Protein AF-A0A417FMV0-F1 (afdb_monomer)

Sequence (76 aa):
MRYQRQGYFNSNYTSCVNQACPCQREQDVLFDLPIAMAYVPWQKWEKIYDIQKGFHRGTIFEQLDKPFRGKGGCNR

Foldseek 3Di:
DDPDPPPPPPVPPPPPPPDPDPPPPPPPPCPPPDDDDDDDDDDDDDQFDDPVVCVVQVHRDPVPSDDDPDPPDPPD

Secondary structure (DSSP, 8-state):
----------TT----SSS--S------TTTTSPPP-PPPPPPP---B--HHHHHHHT-SBGGG-----PPPP---

Radius of gyration: 23.64 Å; Cα contacts (8 Å, |Δi|>4): 23; chains: 1; bounding box: 48×40×50 Å

Structure (mmCIF, N/CA/C/O backbone):
data_AF-A0A417FMV0-F1
#
_entry.id   AF-A0A417FMV0-F1
#
loop_
_atom_site.group_PDB
_atom_site.id
_atom_site.type_symbol
_atom_site.label_atom_id
_atom_site.label_alt_id
_atom_site.label_comp_id
_atom_site.label_asym_id
_atom_site.label_entity_id
_atom_site.label_seq_id
_atom_site.pdbx_PDB_ins_code
_atom_site.Cartn_x
_atom_site.Cartn_y
_atom_site.Cartn_z
_atom_site.occupancy
_atom_site.B_iso_or_equiv
_atom_site.auth_seq_id
_atom_site.auth_comp_id
_atom_site.auth_asym_id
_atom_site.auth_atom_id
_atom_site.pdbx_PDB_model_num
ATOM 1 N N . MET A 1 1 ? 30.292 -8.858 5.204 1.00 35.66 1 MET A N 1
ATOM 2 C CA . MET A 1 1 ? 29.650 -10.053 4.616 1.00 35.66 1 MET A CA 1
ATOM 3 C C . MET A 1 1 ? 29.507 -9.815 3.121 1.00 35.66 1 MET A C 1
ATOM 5 O O . MET A 1 1 ? 28.717 -8.975 2.716 1.00 35.66 1 MET A O 1
ATOM 9 N N . ARG A 1 2 ? 30.368 -10.436 2.313 1.00 40.31 2 ARG A N 1
ATOM 10 C CA . ARG A 1 2 ? 30.316 -10.369 0.848 1.00 40.31 2 ARG A CA 1
ATOM 11 C C . ARG A 1 2 ? 29.476 -11.563 0.407 1.00 40.31 2 ARG A C 1
ATOM 13 O O . ARG A 1 2 ? 29.894 -12.689 0.647 1.00 40.31 2 ARG A O 1
ATOM 20 N N . TYR A 1 3 ? 28.304 -11.335 -0.181 1.00 43.88 3 TYR A N 1
ATOM 21 C CA . TYR A 1 3 ? 27.589 -12.410 -0.865 1.00 43.88 3 TYR A CA 1
ATOM 22 C C . TYR A 1 3 ? 28.378 -12.742 -2.131 1.00 43.88 3 TYR A C 1
ATOM 24 O O . TYR A 1 3 ? 28.213 -12.109 -3.170 1.00 43.88 3 TYR A O 1
ATOM 32 N N . GLN A 1 4 ? 29.298 -13.696 -2.024 1.00 52.56 4 GLN A N 1
ATOM 33 C CA . GLN A 1 4 ? 29.810 -14.382 -3.198 1.00 52.56 4 GLN A CA 1
ATOM 34 C C . GLN A 1 4 ? 28.634 -15.190 -3.746 1.00 52.56 4 GLN A C 1
ATOM 36 O O . GLN A 1 4 ? 28.164 -16.116 -3.085 1.00 52.56 4 GLN A O 1
ATOM 41 N N . ARG A 1 5 ? 28.120 -14.830 -4.929 1.00 53.81 5 ARG A N 1
ATOM 42 C CA . ARG A 1 5 ? 27.297 -15.765 -5.701 1.00 53.81 5 ARG A CA 1
ATOM 43 C C . ARG A 1 5 ? 28.211 -16.933 -6.064 1.00 53.81 5 ARG A C 1
ATOM 45 O O . ARG A 1 5 ? 28.908 -16.883 -7.072 1.00 53.81 5 ARG A O 1
ATOM 52 N N . GLN A 1 6 ? 28.238 -17.972 -5.237 1.00 48.38 6 GLN A N 1
ATOM 53 C CA . GLN A 1 6 ? 28.634 -19.291 -5.709 1.00 48.38 6 GLN A CA 1
ATOM 54 C C . GLN A 1 6 ? 27.515 -19.733 -6.644 1.00 48.38 6 GLN A C 1
ATOM 56 O O . GLN A 1 6 ? 26.483 -20.246 -6.216 1.00 48.38 6 GLN A O 1
ATOM 61 N N . GLY A 1 7 ? 27.673 -19.407 -7.927 1.00 48.16 7 GLY A N 1
ATOM 62 C CA . GLY A 1 7 ? 26.852 -19.997 -8.965 1.00 48.16 7 GLY A CA 1
ATOM 63 C C . GLY A 1 7 ? 26.998 -21.505 -8.838 1.00 48.16 7 GLY A C 1
ATOM 64 O O . GLY A 1 7 ? 28.099 -22.031 -8.977 1.00 48.16 7 GLY A O 1
ATOM 65 N N . TYR A 1 8 ? 25.902 -22.190 -8.522 1.00 44.34 8 TYR A N 1
ATOM 66 C CA . TYR A 1 8 ? 25.823 -23.634 -8.656 1.00 44.34 8 TYR A CA 1
ATOM 67 C C . TYR A 1 8 ? 26.011 -23.949 -10.139 1.00 44.34 8 TYR A C 1
ATOM 69 O O . TYR A 1 8 ? 25.067 -23.887 -10.927 1.00 44.34 8 TYR A O 1
ATOM 77 N N . PHE A 1 9 ? 27.253 -24.219 -10.538 1.00 51.84 9 PHE A N 1
ATOM 78 C CA . PHE A 1 9 ? 27.563 -24.681 -11.878 1.00 51.84 9 PHE A CA 1
ATOM 79 C C . PHE A 1 9 ? 27.112 -26.136 -11.953 1.00 51.84 9 PHE A C 1
ATOM 81 O O . PHE A 1 9 ? 27.833 -27.060 -11.583 1.00 51.84 9 PHE A O 1
ATOM 88 N N . ASN A 1 10 ? 25.859 -26.343 -12.352 1.00 39.19 10 ASN A N 1
ATOM 89 C CA . ASN A 1 10 ? 25.365 -27.676 -12.642 1.00 39.19 10 ASN A CA 1
ATOM 90 C C . ASN A 1 10 ? 26.067 -28.131 -13.927 1.00 39.19 10 ASN A C 1
ATOM 92 O O . ASN A 1 10 ? 25.723 -27.691 -15.024 1.00 39.19 10 ASN A O 1
ATOM 96 N N . SER A 1 11 ? 27.096 -28.968 -13.775 1.00 46.22 11 SER A N 1
ATOM 97 C CA . SER A 1 11 ? 28.033 -29.375 -14.835 1.00 46.2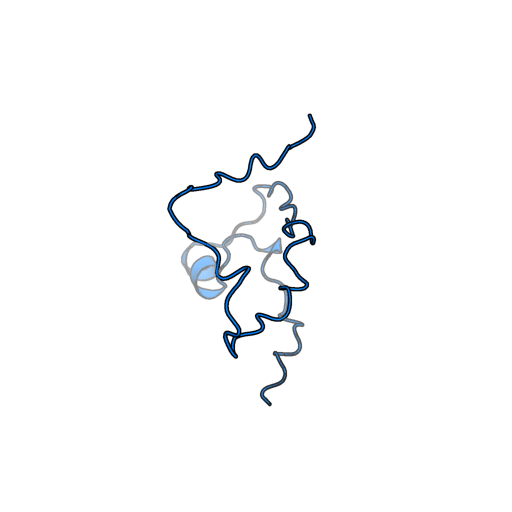2 11 SER A CA 1
ATOM 98 C C . SER A 1 11 ? 27.397 -30.145 -16.005 1.00 46.22 11 SER A C 1
ATOM 100 O O . SER A 1 11 ? 28.103 -30.531 -16.931 1.00 46.22 11 SER A O 1
ATOM 102 N N . ASN A 1 12 ? 26.078 -30.352 -15.973 1.00 46.28 12 ASN A N 1
ATOM 103 C CA . ASN A 1 12 ? 25.293 -31.003 -17.020 1.00 46.28 12 ASN A CA 1
ATOM 104 C C . ASN A 1 12 ? 24.587 -30.026 -17.969 1.00 46.28 12 ASN A C 1
ATOM 106 O O . ASN A 1 12 ? 23.877 -30.471 -18.867 1.00 46.28 12 ASN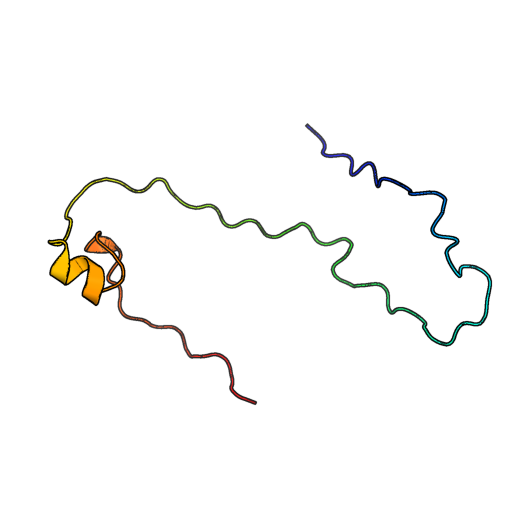 A O 1
ATOM 110 N N . TYR A 1 13 ? 24.768 -28.712 -17.818 1.00 50.00 13 TYR A N 1
ATOM 111 C CA . TYR A 1 13 ? 24.427 -27.791 -18.898 1.00 50.00 13 TYR A CA 1
ATOM 112 C C . TYR A 1 13 ? 25.668 -27.615 -19.768 1.00 50.00 13 TYR A C 1
ATOM 114 O O . TYR A 1 13 ? 26.469 -26.704 -19.556 1.00 50.00 13 TYR A O 1
ATOM 122 N N . THR A 1 14 ? 25.866 -28.532 -20.718 1.00 50.28 14 THR A N 1
ATOM 123 C CA . THR A 1 14 ? 26.855 -28.378 -21.789 1.00 50.28 14 THR A CA 1
ATOM 124 C C . THR A 1 14 ? 26.473 -27.129 -22.569 1.00 50.28 14 THR A C 1
ATOM 126 O O . THR A 1 14 ? 25.627 -27.141 -23.460 1.00 50.28 14 THR A O 1
ATOM 129 N N . SER A 1 15 ? 27.043 -26.007 -22.141 1.00 54.41 15 SER A N 1
ATOM 130 C CA . SER A 1 15 ? 26.859 -24.724 -22.784 1.00 54.41 15 SER A CA 1
ATOM 131 C C . SER A 1 15 ? 27.311 -24.864 -24.233 1.00 54.41 15 SER A C 1
ATOM 133 O O . SER A 1 15 ? 28.369 -25.425 -24.524 1.00 54.41 15 SER A O 1
ATOM 135 N N . CYS A 1 16 ? 26.489 -24.377 -25.152 1.00 51.88 16 CYS A N 1
ATOM 136 C CA . CYS A 1 16 ? 26.790 -24.267 -26.570 1.00 51.88 16 CYS A CA 1
ATOM 137 C C . CYS A 1 16 ? 27.855 -23.179 -26.790 1.00 51.88 16 CYS A C 1
ATOM 139 O O . CYS A 1 16 ? 27.591 -22.155 -27.407 1.00 51.88 16 CYS A O 1
ATOM 141 N N . VAL A 1 17 ? 29.052 -23.363 -26.230 1.00 54.41 17 VAL A N 1
ATOM 142 C CA . VAL A 1 17 ? 30.152 -22.393 -26.352 1.00 54.41 17 VAL A CA 1
ATOM 143 C C . VAL A 1 17 ? 30.922 -22.578 -27.662 1.00 54.41 17 VAL A C 1
ATOM 145 O O . VAL A 1 17 ? 31.656 -21.686 -28.056 1.00 54.41 17 VAL A O 1
ATOM 148 N N . ASN A 1 18 ? 30.748 -23.715 -28.350 1.00 52.44 18 ASN A N 1
ATOM 149 C CA . ASN A 1 18 ? 31.530 -24.087 -29.539 1.00 52.44 18 ASN A CA 1
ATOM 150 C C . ASN A 1 18 ? 30.695 -24.591 -30.725 1.00 52.44 18 ASN A C 1
ATOM 152 O O . ASN A 1 18 ? 31.207 -25.293 -31.593 1.00 52.44 18 ASN A O 1
ATOM 156 N N . GLN A 1 19 ? 29.411 -24.251 -30.792 1.00 51.38 19 GLN A N 1
ATOM 157 C CA . GLN A 1 19 ? 28.604 -24.539 -31.976 1.00 51.38 19 GLN A CA 1
ATOM 158 C C . GLN A 1 19 ? 27.988 -23.245 -32.482 1.00 51.38 19 GLN A C 1
ATOM 160 O O . GLN A 1 19 ? 27.539 -22.418 -31.693 1.00 51.38 19 GLN A O 1
ATOM 165 N N . ALA A 1 20 ? 28.013 -23.088 -33.806 1.00 53.03 20 ALA A N 1
ATOM 166 C CA . ALA A 1 20 ? 27.434 -22.000 -34.583 1.00 53.03 20 ALA A CA 1
ATOM 167 C C . ALA A 1 20 ? 25.895 -21.988 -34.471 1.00 53.03 20 ALA A C 1
ATOM 169 O O . ALA A 1 20 ? 25.174 -22.135 -35.455 1.00 53.03 20 ALA A O 1
ATOM 170 N N . CYS A 1 21 ? 25.381 -21.893 -33.246 1.00 53.53 21 CYS A N 1
ATOM 171 C CA . CYS A 1 21 ? 23.962 -21.865 -32.956 1.00 53.53 21 CYS A CA 1
ATOM 172 C C . CYS A 1 21 ? 23.437 -20.448 -33.244 1.00 53.53 21 CYS A C 1
ATOM 174 O O . CYS A 1 21 ? 23.965 -19.492 -32.672 1.00 53.53 21 CYS A O 1
ATOM 176 N N . PRO A 1 22 ? 22.376 -20.280 -34.056 1.00 52.97 22 PRO A N 1
ATOM 177 C CA . PRO A 1 22 ? 21.814 -18.963 -34.383 1.00 52.97 22 PRO A CA 1
ATOM 178 C C . PRO A 1 22 ? 21.202 -18.238 -33.178 1.00 52.97 22 PRO A C 1
ATOM 180 O O . PRO A 1 22 ? 20.880 -17.059 -33.261 1.00 52.97 22 PRO A O 1
ATOM 183 N N . CYS A 1 23 ? 21.032 -18.925 -32.046 1.00 53.06 23 CYS A N 1
ATOM 184 C CA . CYS A 1 23 ? 20.613 -18.326 -30.789 1.00 53.06 23 CYS A CA 1
ATOM 185 C C . CYS A 1 23 ? 21.801 -17.643 -30.099 1.00 53.06 23 CYS A C 1
ATOM 187 O O . CYS A 1 23 ? 22.170 -18.022 -28.982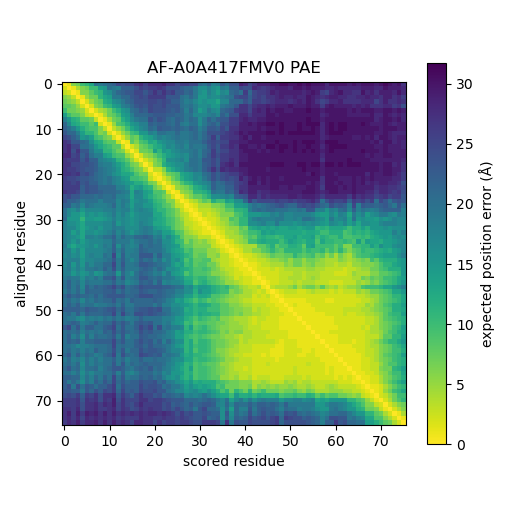 1.00 53.06 23 CYS A O 1
ATOM 189 N N . GLN A 1 24 ? 22.404 -16.640 -30.747 1.00 53.03 24 GLN A N 1
ATOM 190 C CA . GLN A 1 24 ? 23.154 -15.625 -30.013 1.00 53.03 24 GLN A CA 1
ATOM 191 C C . GLN A 1 24 ? 22.184 -15.038 -28.988 1.00 53.03 24 GLN A C 1
ATOM 193 O O . GLN A 1 24 ? 21.374 -14.168 -29.291 1.00 53.03 24 GLN A O 1
ATOM 198 N N . ARG A 1 25 ? 22.190 -15.614 -27.783 1.00 57.25 25 ARG A N 1
ATOM 199 C CA . ARG A 1 25 ? 21.539 -15.036 -26.623 1.00 57.25 25 ARG A CA 1
ATOM 200 C C . ARG A 1 25 ? 22.314 -13.759 -26.384 1.00 57.25 25 ARG A C 1
ATOM 202 O O . ARG A 1 25 ? 23.434 -13.816 -25.876 1.00 57.25 25 ARG A O 1
ATOM 209 N N . GLU A 1 26 ? 21.743 -12.645 -26.836 1.00 64.44 26 GLU A N 1
ATOM 210 C CA . GLU A 1 26 ? 22.102 -11.326 -26.339 1.00 64.44 26 GLU A CA 1
ATOM 211 C C . GLU A 1 26 ? 22.276 -11.476 -24.832 1.00 64.44 26 GLU A C 1
ATOM 213 O O . GLU A 1 26 ? 21.405 -12.020 -24.146 1.00 64.44 26 GLU A O 1
ATOM 218 N N . GLN A 1 27 ? 23.476 -11.156 -24.353 1.00 66.81 27 GLN A N 1
ATOM 219 C CA . GLN A 1 27 ? 23.791 -11.243 -22.937 1.00 66.81 27 GLN A CA 1
ATOM 220 C C . GLN A 1 27 ? 22.715 -10.456 -22.199 1.00 66.81 27 GLN A C 1
ATOM 222 O O . GLN A 1 27 ? 22.520 -9.277 -22.482 1.00 66.81 27 GLN A O 1
ATOM 227 N N . ASP A 1 28 ? 21.972 -11.144 -21.327 1.00 70.94 28 ASP A N 1
ATOM 228 C CA . ASP A 1 28 ? 20.908 -10.534 -20.542 1.00 70.94 28 ASP A CA 1
ATOM 229 C C . ASP A 1 28 ? 21.529 -9.373 -19.767 1.00 70.94 28 ASP A C 1
ATOM 231 O O . ASP A 1 28 ? 22.302 -9.575 -18.828 1.00 70.94 28 ASP A O 1
ATOM 235 N N . VAL A 1 29 ? 21.229 -8.150 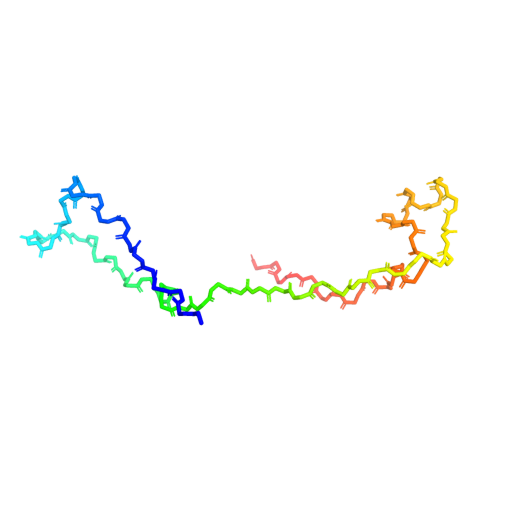-20.210 1.00 77.00 29 VAL A N 1
ATOM 236 C CA . VAL A 1 29 ? 21.802 -6.904 -19.683 1.00 77.00 29 VAL A CA 1
ATOM 237 C C . VAL A 1 29 ? 21.517 -6.726 -18.191 1.00 77.00 29 VAL A C 1
ATOM 239 O O . VAL A 1 29 ? 22.136 -5.887 -17.537 1.00 77.00 29 VAL A O 1
ATOM 242 N N . LEU A 1 30 ? 20.590 -7.516 -17.642 1.00 78.56 30 LEU A N 1
ATOM 243 C CA . LEU A 1 30 ? 20.215 -7.505 -16.238 1.00 78.56 30 LEU A CA 1
ATOM 244 C C . LEU A 1 30 ? 21.007 -8.510 -15.386 1.00 78.56 30 LEU A C 1
ATOM 246 O O . LEU A 1 30 ? 20.893 -8.460 -14.163 1.00 78.56 30 LEU A O 1
ATOM 250 N N . PHE A 1 31 ? 21.815 -9.396 -15.982 1.00 79.75 31 PHE A N 1
ATOM 251 C CA . PHE A 1 31 ? 22.531 -10.454 -15.254 1.00 79.75 31 PHE A CA 1
ATOM 252 C C . PHE A 1 31 ? 23.478 -9.903 -14.176 1.00 79.75 31 PHE A C 1
ATOM 254 O O . PHE A 1 31 ? 23.535 -10.439 -13.065 1.00 79.75 31 PHE A O 1
ATOM 261 N N . ASP A 1 32 ? 24.163 -8.802 -14.490 1.00 80.75 32 ASP A N 1
ATOM 262 C CA . ASP A 1 32 ? 25.101 -8.131 -13.583 1.00 80.75 32 ASP A CA 1
ATOM 263 C C . ASP A 1 32 ? 24.433 -7.062 -12.701 1.00 80.75 32 ASP A C 1
ATOM 265 O O . ASP A 1 32 ? 25.074 -6.505 -11.802 1.00 80.75 32 ASP A O 1
ATOM 269 N N . LEU A 1 33 ? 23.143 -6.770 -12.911 1.00 82.50 33 LEU A N 1
ATOM 270 C CA . LEU A 1 33 ? 22.422 -5.814 -12.076 1.00 82.50 33 LEU A CA 1
ATOM 271 C C . LEU A 1 33 ? 22.032 -6.454 -10.732 1.00 82.50 33 LEU A C 1
ATOM 273 O O . LEU A 1 33 ? 21.607 -7.614 -10.668 1.00 82.50 33 LEU A O 1
ATOM 277 N N . PRO A 1 34 ? 22.147 -5.712 -9.616 1.00 78.44 34 PRO A N 1
ATOM 278 C CA . PRO A 1 34 ? 21.666 -6.193 -8.332 1.00 78.44 34 PRO A CA 1
ATOM 279 C C . PRO A 1 34 ? 20.141 -6.351 -8.363 1.00 78.44 34 PRO A C 1
ATOM 281 O O . PRO A 1 34 ? 19.428 -5.538 -8.950 1.00 78.44 34 PRO A O 1
ATOM 284 N N . ILE A 1 35 ? 19.633 -7.375 -7.672 1.00 81.38 35 ILE A N 1
ATOM 285 C CA . ILE A 1 35 ? 18.191 -7.530 -7.456 1.00 81.38 35 ILE A CA 1
ATOM 286 C C . ILE A 1 35 ? 17.694 -6.285 -6.720 1.00 81.38 35 ILE A C 1
ATOM 288 O O . ILE A 1 35 ? 18.198 -5.946 -5.646 1.00 81.38 35 ILE A O 1
ATOM 292 N N . ALA A 1 36 ? 16.709 -5.602 -7.302 1.00 82.81 36 ALA A N 1
ATOM 293 C CA . ALA A 1 36 ? 16.063 -4.482 -6.643 1.00 82.81 36 ALA A CA 1
ATOM 294 C C . ALA A 1 36 ? 15.325 -4.978 -5.390 1.00 82.81 36 ALA A C 1
ATOM 296 O O . ALA A 1 36 ? 14.542 -5.925 -5.451 1.00 82.81 36 ALA A O 1
ATOM 297 N N . MET A 1 37 ? 15.564 -4.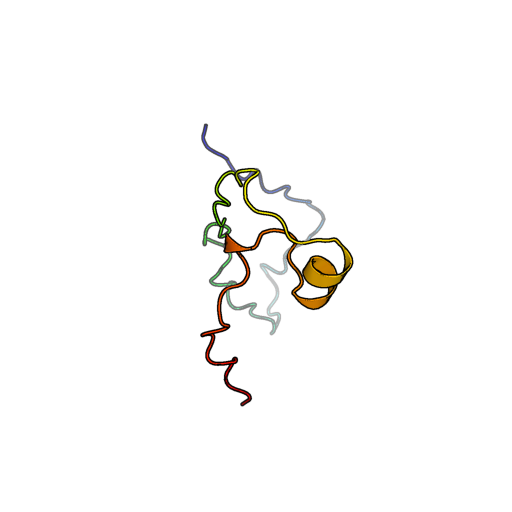318 -4.258 1.00 80.62 37 MET A N 1
ATOM 298 C CA . MET A 1 37 ? 14.884 -4.575 -2.990 1.00 80.62 37 MET A CA 1
ATOM 299 C C . MET A 1 37 ? 14.238 -3.275 -2.522 1.00 80.62 37 MET A C 1
ATOM 301 O O . MET A 1 37 ? 14.923 -2.266 -2.359 1.00 80.62 37 MET A O 1
ATOM 305 N N . ALA A 1 38 ? 12.926 -3.288 -2.294 1.00 81.69 38 ALA A N 1
ATOM 306 C CA . ALA A 1 38 ? 12.234 -2.170 -1.664 1.00 81.69 38 ALA A CA 1
ATOM 307 C C . ALA A 1 38 ? 12.240 -2.362 -0.144 1.00 81.69 38 ALA A C 1
ATOM 309 O O . ALA A 1 38 ? 11.893 -3.432 0.358 1.00 81.69 38 ALA A O 1
ATOM 310 N N . TYR A 1 39 ? 12.624 -1.324 0.596 1.00 82.25 39 TYR A N 1
ATOM 311 C CA . TYR A 1 39 ? 12.494 -1.329 2.048 1.00 82.25 39 TYR A CA 1
ATOM 312 C C . TYR A 1 39 ? 11.053 -0.999 2.437 1.00 82.25 39 TYR A C 1
ATOM 314 O O . TYR A 1 39 ? 10.520 0.036 2.031 1.00 82.25 39 TYR A O 1
ATOM 322 N N . VAL A 1 40 ? 10.436 -1.862 3.243 1.00 85.00 40 VAL A N 1
ATOM 323 C CA . VAL A 1 40 ? 9.108 -1.617 3.810 1.00 85.00 40 VAL A CA 1
ATOM 324 C C . VAL A 1 40 ? 9.284 -1.107 5.245 1.00 85.00 40 VAL A C 1
ATOM 326 O O . VAL A 1 40 ? 9.846 -1.831 6.068 1.00 85.00 40 VAL A O 1
ATOM 329 N N . PRO A 1 41 ? 8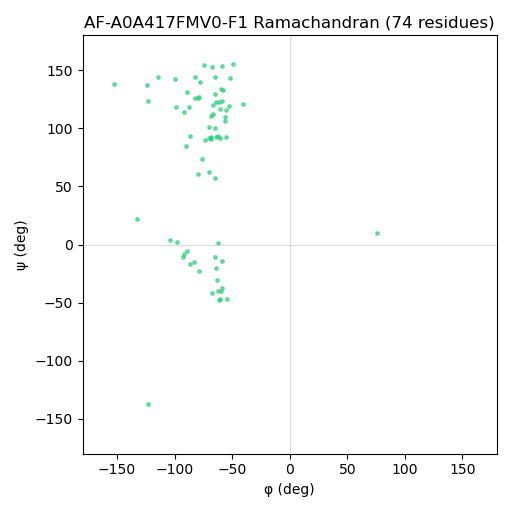.845 0.124 5.570 1.00 90.06 41 PRO A N 1
ATOM 330 C CA . PRO A 1 41 ? 8.940 0.649 6.927 1.00 90.06 41 PRO A CA 1
ATOM 331 C C . PRO A 1 41 ? 8.016 -0.110 7.885 1.00 90.06 41 PRO A C 1
ATOM 333 O O . PRO A 1 41 ? 6.967 -0.620 7.489 1.00 90.06 41 PRO A O 1
ATOM 336 N N . TRP A 1 42 ? 8.388 -0.145 9.167 1.00 91.69 42 TRP A N 1
ATOM 337 C CA . TRP A 1 42 ? 7.555 -0.752 10.203 1.00 91.69 42 TRP A CA 1
ATOM 338 C C . TRP A 1 42 ? 6.229 0.002 10.353 1.00 91.69 42 TRP A C 1
ATOM 340 O O . TRP A 1 42 ? 6.219 1.202 10.643 1.00 91.69 42 TRP A O 1
ATOM 350 N N . GLN A 1 43 ? 5.113 -0.706 10.181 1.00 92.81 43 GLN A N 1
ATOM 351 C CA . GLN A 1 43 ? 3.779 -0.122 10.261 1.00 92.81 43 GLN A CA 1
ATOM 352 C C . GLN A 1 43 ? 3.319 -0.008 11.717 1.00 92.81 43 GLN A C 1
ATOM 354 O O . GLN A 1 43 ? 3.302 -0.991 12.459 1.00 92.81 43 GLN A O 1
ATOM 359 N N . LYS A 1 44 ? 2.924 1.199 12.129 1.00 92.19 44 LYS A N 1
ATOM 360 C CA . LYS A 1 44 ? 2.387 1.451 13.472 1.00 92.19 44 LYS A CA 1
ATOM 361 C C . LYS A 1 44 ? 0.901 1.099 13.539 1.00 92.19 44 LYS A C 1
ATOM 363 O O . LYS A 1 44 ? 0.154 1.331 12.592 1.00 92.19 44 LYS A O 1
ATOM 368 N N . TRP A 1 45 ? 0.475 0.566 14.681 1.00 92.81 45 TRP A N 1
ATOM 369 C CA . TRP A 1 45 ? -0.927 0.254 14.955 1.00 92.81 45 TRP A CA 1
ATOM 370 C C . TRP A 1 45 ? -1.637 1.493 15.512 1.00 92.81 45 TRP A C 1
ATOM 372 O O . TRP A 1 45 ? -1.572 1.772 16.706 1.00 92.81 45 TRP A O 1
ATOM 382 N N . GLU A 1 46 ? -2.259 2.271 14.628 1.00 89.25 46 GLU A N 1
ATOM 383 C CA . GLU A 1 46 ? -2.949 3.523 14.975 1.00 89.25 46 GLU A CA 1
ATOM 384 C C . GLU A 1 46 ? -4.421 3.478 14.531 1.00 89.25 46 GLU A C 1
ATOM 386 O O . GLU A 1 46 ? -5.081 2.471 14.743 1.00 89.25 46 GLU A O 1
ATOM 391 N N . LYS A 1 47 ? -4.974 4.551 13.946 1.00 94.12 47 LYS A N 1
ATOM 392 C CA . LYS A 1 47 ? -6.380 4.611 13.514 1.00 94.12 47 LYS A CA 1
ATOM 393 C C . LYS A 1 47 ? -6.694 3.536 12.468 1.00 94.12 47 LYS A C 1
ATOM 395 O O . LYS A 1 47 ? -6.161 3.561 11.354 1.00 94.12 47 LYS A O 1
ATOM 400 N N . ILE A 1 48 ? -7.595 2.627 12.836 1.00 96.50 48 ILE A N 1
ATOM 401 C CA . ILE A 1 48 ? -8.048 1.507 12.008 1.00 96.50 48 ILE A CA 1
ATOM 402 C C . ILE A 1 48 ? -9.524 1.700 11.670 1.00 96.50 48 ILE A C 1
ATOM 404 O O . ILE A 1 48 ? -10.307 2.188 12.486 1.00 96.50 48 ILE A O 1
ATOM 408 N N . TYR A 1 49 ? -9.906 1.313 10.462 1.00 96.69 49 TYR A N 1
ATOM 409 C CA . TYR A 1 49 ? -11.297 1.188 10.068 1.00 96.69 49 TYR A CA 1
ATOM 410 C C . TYR A 1 49 ? -11.959 -0.048 10.668 1.00 96.69 49 TYR A C 1
ATOM 412 O O . TYR A 1 49 ? -11.316 -1.061 10.932 1.00 96.69 49 TYR A O 1
ATOM 420 N N . ASP A 1 50 ? -13.281 0.035 10.819 1.00 95.81 50 ASP A N 1
ATOM 421 C CA . ASP A 1 50 ? -14.106 -1.150 11.018 1.00 95.81 50 ASP A CA 1
ATOM 422 C C . ASP A 1 50 ? -13.945 -2.124 9.838 1.00 95.81 50 ASP A C 1
ATOM 424 O O . ASP A 1 50 ? -13.644 -1.713 8.711 1.00 95.81 50 ASP A O 1
ATOM 428 N N . ILE A 1 51 ? -14.168 -3.412 10.090 1.00 95.88 51 ILE A N 1
ATOM 429 C CA . ILE A 1 51 ? -13.893 -4.515 9.162 1.00 95.88 51 ILE A CA 1
ATOM 430 C C . ILE A 1 51 ? -14.572 -4.290 7.810 1.00 95.88 51 ILE A C 1
ATOM 432 O O . ILE A 1 51 ? -13.926 -4.408 6.768 1.00 95.88 51 ILE A O 1
ATOM 436 N N . GLN A 1 52 ? -15.855 -3.918 7.816 1.00 97.56 52 GLN A N 1
ATOM 437 C CA . GLN A 1 52 ? -16.612 -3.689 6.585 1.00 97.56 52 GLN A CA 1
ATOM 438 C C . GLN A 1 52 ? -15.978 -2.566 5.763 1.00 97.56 52 GLN A C 1
ATOM 440 O O . GLN A 1 52 ? -15.728 -2.720 4.568 1.00 97.56 52 GLN A O 1
ATOM 445 N N . LYS A 1 53 ? -15.643 -1.444 6.404 1.00 96.62 53 LYS A N 1
ATOM 446 C CA . LYS A 1 53 ? -15.030 -0.298 5.727 1.00 96.62 53 LYS A CA 1
ATOM 447 C C . LYS A 1 53 ? -13.613 -0.614 5.240 1.00 96.62 53 LYS A C 1
ATOM 449 O O . LYS A 1 53 ? -13.275 -0.256 4.113 1.00 96.62 53 LYS A O 1
ATOM 454 N N . GLY A 1 54 ? -12.809 -1.301 6.049 1.00 96.00 54 GLY A N 1
ATOM 455 C CA . GLY A 1 54 ? -11.452 -1.702 5.683 1.00 96.00 54 GLY A CA 1
ATOM 456 C C . GLY A 1 54 ? -11.430 -2.642 4.477 1.00 96.00 54 GLY A C 1
ATOM 457 O O . GLY A 1 54 ? -10.618 -2.456 3.571 1.00 96.00 54 GLY A O 1
ATOM 458 N N . PHE A 1 55 ? -12.381 -3.581 4.412 1.00 96.19 55 PHE A N 1
ATOM 459 C CA . PHE A 1 55 ? -12.555 -4.465 3.258 1.00 96.19 55 PHE A CA 1
ATOM 460 C C . PHE A 1 55 ? -12.874 -3.680 1.979 1.00 96.19 55 PHE A C 1
ATOM 462 O O . PHE A 1 55 ? -12.196 -3.859 0.971 1.00 96.19 55 PHE A O 1
ATOM 469 N N . HIS A 1 56 ? -13.828 -2.742 2.031 1.00 96.56 56 HIS A N 1
ATOM 470 C CA . HIS A 1 56 ? -14.184 -1.910 0.873 1.00 96.56 56 HIS A CA 1
ATOM 471 C C . HIS A 1 56 ? -13.035 -1.003 0.396 1.00 96.56 56 HIS A C 1
ATOM 473 O O . HIS A 1 56 ? -12.959 -0.694 -0.791 1.00 96.56 56 HIS A O 1
ATOM 479 N N . ARG A 1 57 ? -12.150 -0.555 1.297 1.00 94.88 57 ARG A N 1
ATOM 480 C CA . ARG A 1 57 ? -10.993 0.295 0.956 1.00 94.88 57 ARG A CA 1
ATOM 481 C C . ARG A 1 57 ? -9.748 -0.486 0.535 1.00 94.88 57 ARG A C 1
ATOM 483 O O . ARG A 1 57 ? -8.843 0.104 -0.044 1.00 94.88 57 ARG A O 1
ATOM 490 N N . GLY A 1 58 ? -9.678 -1.784 0.828 1.00 94.75 58 GLY A N 1
ATOM 491 C CA . GLY A 1 58 ? -8.481 -2.601 0.598 1.00 94.75 58 GLY A CA 1
ATOM 492 C C . GLY A 1 58 ? -7.362 -2.372 1.624 1.00 94.75 58 GLY A C 1
ATOM 493 O O . GLY A 1 58 ? -6.248 -2.857 1.443 1.00 94.75 58 GLY A O 1
ATOM 494 N N . THR A 1 59 ? -7.639 -1.645 2.707 1.00 94.25 59 THR A N 1
ATOM 495 C CA . THR A 1 59 ? -6.724 -1.438 3.835 1.00 94.25 59 THR A CA 1
ATOM 496 C C . THR A 1 59 ? -7.522 -1.188 5.107 1.00 94.25 59 THR A C 1
ATOM 498 O O . THR A 1 59 ? -8.497 -0.438 5.107 1.00 94.25 59 THR A O 1
ATOM 501 N N . ILE A 1 60 ? -7.088 -1.785 6.218 1.00 95.75 60 ILE A N 1
ATOM 502 C CA . ILE A 1 60 ? -7.648 -1.481 7.540 1.00 95.75 60 ILE A CA 1
ATOM 503 C C . ILE A 1 60 ? -7.077 -0.176 8.109 1.00 95.75 60 ILE A C 1
ATOM 505 O O . ILE A 1 60 ? -7.710 0.455 8.944 1.00 95.75 60 ILE A O 1
ATOM 509 N N . PHE A 1 61 ? -5.899 0.258 7.657 1.00 95.50 61 PHE A N 1
ATOM 510 C CA . PHE A 1 61 ? -5.244 1.462 8.162 1.00 95.50 61 PHE A CA 1
ATOM 511 C C . PHE A 1 61 ? -5.711 2.690 7.389 1.00 95.50 61 PHE A C 1
ATOM 513 O O . PHE A 1 61 ? -5.430 2.811 6.194 1.00 95.50 61 PHE A O 1
ATOM 520 N N . GLU A 1 62 ? -6.337 3.636 8.087 1.00 95.19 62 GLU A N 1
ATOM 521 C CA . GLU A 1 62 ? -6.837 4.885 7.498 1.00 95.19 62 GLU A CA 1
ATOM 522 C C . GLU A 1 62 ? -5.718 5.700 6.831 1.00 95.19 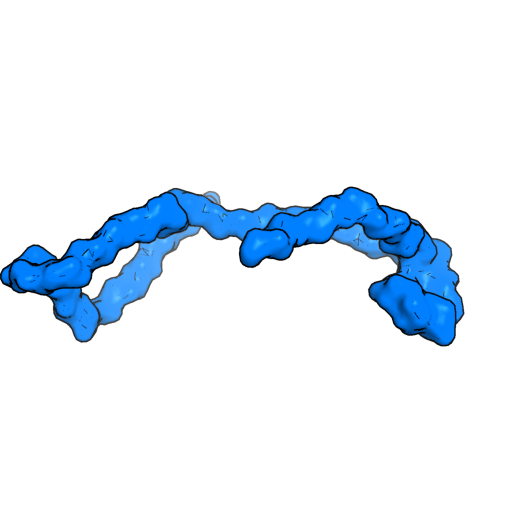62 GLU A C 1
ATOM 524 O O . GLU A 1 62 ? -5.894 6.248 5.749 1.00 95.19 62 GLU A O 1
ATOM 529 N N . GLN A 1 63 ? -4.520 5.713 7.419 1.00 93.88 63 GLN A N 1
ATOM 530 C CA . GLN A 1 63 ? -3.357 6.429 6.877 1.00 93.88 63 GLN A CA 1
ATOM 531 C C . GLN A 1 63 ? -2.863 5.892 5.521 1.00 93.88 63 GLN A C 1
ATOM 533 O O . GLN A 1 63 ? -2.128 6.591 4.813 1.00 93.88 63 GLN A O 1
ATOM 538 N N . LEU A 1 64 ? -3.219 4.651 5.172 1.00 92.38 64 LEU A N 1
ATOM 539 C CA . LEU A 1 64 ? -2.860 4.031 3.897 1.00 92.38 64 LEU A CA 1
ATOM 540 C C . LEU A 1 64 ? -3.933 4.228 2.817 1.00 92.38 64 LEU A C 1
ATOM 542 O O . LEU A 1 64 ? -3.635 3.974 1.651 1.00 92.38 64 LEU A O 1
ATOM 546 N N . ASP A 1 65 ? -5.130 4.720 3.161 1.00 93.56 65 ASP A N 1
ATOM 547 C CA . ASP A 1 65 ? -6.182 5.062 2.191 1.00 93.56 65 ASP A CA 1
ATOM 548 C C . ASP A 1 65 ? -5.837 6.387 1.486 1.00 93.56 65 ASP A C 1
ATOM 550 O O . ASP A 1 65 ? -6.348 7.466 1.795 1.00 93.56 65 ASP A O 1
ATOM 554 N N . LYS A 1 66 ? -4.856 6.318 0.581 1.00 90.56 66 LYS A N 1
ATOM 555 C CA . LYS A 1 66 ? -4.337 7.461 -0.176 1.00 90.56 66 LYS A CA 1
ATOM 556 C C . LYS A 1 66 ? -4.942 7.477 -1.578 1.00 90.56 66 LYS A C 1
ATOM 558 O O . LYS A 1 66 ? -5.064 6.421 -2.196 1.00 90.56 66 LYS A O 1
ATOM 563 N N . PRO A 1 67 ? -5.251 8.663 -2.137 1.00 90.44 67 PRO A N 1
ATOM 564 C CA . PRO A 1 67 ? -5.766 8.748 -3.495 1.00 90.44 67 PRO A CA 1
ATOM 565 C C . PRO A 1 67 ? -4.758 8.148 -4.477 1.00 90.44 67 PRO A C 1
ATOM 567 O O . PRO A 1 67 ? -3.563 8.459 -4.428 1.00 90.44 67 PRO A O 1
ATOM 570 N N . PHE A 1 68 ? -5.245 7.318 -5.395 1.00 84.44 68 PHE A N 1
ATOM 571 C CA . PHE A 1 68 ? -4.415 6.764 -6.452 1.00 84.44 68 PHE A CA 1
ATOM 572 C C . PHE A 1 68 ? -3.999 7.881 -7.418 1.00 84.44 68 PHE A C 1
ATOM 574 O O . PHE A 1 68 ? -4.820 8.436 -8.144 1.00 84.44 68 PHE A O 1
ATOM 581 N N . ARG A 1 69 ? -2.708 8.232 -7.401 1.00 84.81 69 ARG A N 1
ATOM 582 C CA . ARG A 1 69 ? -2.106 9.235 -8.302 1.00 84.81 69 ARG A CA 1
ATOM 583 C C . ARG A 1 69 ? -1.283 8.615 -9.428 1.00 84.81 69 ARG A C 1
ATOM 585 O O . ARG A 1 69 ? -0.639 9.345 -10.180 1.00 84.81 69 ARG A O 1
ATOM 592 N N . GLY A 1 70 ? -1.263 7.286 -9.532 1.00 80.81 70 GLY A N 1
ATOM 593 C CA . GLY A 1 70 ? -0.585 6.614 -10.630 1.00 80.81 70 GLY A CA 1
ATOM 594 C C . GLY A 1 70 ? -1.227 7.025 -11.951 1.00 80.81 70 GLY A C 1
ATOM 595 O O . GLY A 1 70 ? -2.425 6.837 -12.148 1.00 80.81 70 GLY A O 1
ATOM 596 N N . LYS A 1 71 ? -0.441 7.576 -12.878 1.00 72.50 71 LYS A N 1
ATOM 597 C CA . LYS A 1 71 ? -0.810 7.480 -14.291 1.00 72.50 71 LYS A CA 1
ATOM 598 C C . LYS A 1 71 ? -0.698 5.9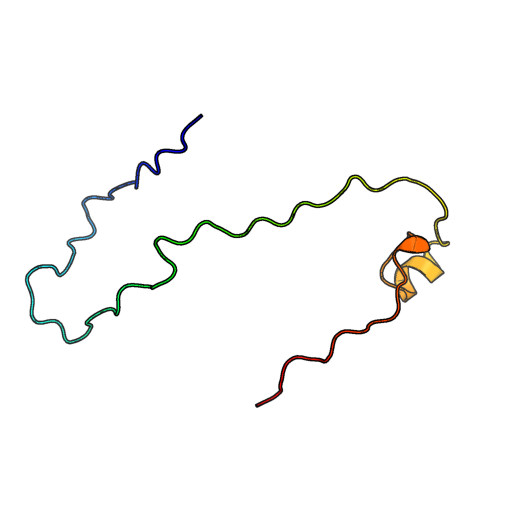97 -14.626 1.00 72.50 71 LYS A C 1
ATOM 600 O O . LYS A 1 71 ? 0.365 5.421 -14.403 1.00 72.50 71 LYS A O 1
ATOM 605 N N . GLY A 1 72 ? -1.793 5.372 -15.057 1.00 72.31 72 GLY A N 1
ATOM 606 C CA . GLY A 1 72 ? -1.766 3.981 -15.510 1.00 72.31 72 GLY A CA 1
ATOM 607 C C . GLY A 1 72 ? -0.632 3.757 -16.515 1.00 72.31 72 GLY A C 1
ATOM 608 O O . GLY A 1 72 ? -0.174 4.704 -17.163 1.00 72.31 72 GLY A O 1
ATOM 609 N N . GLY A 1 73 ? -0.153 2.516 -16.626 1.00 68.75 73 GLY A N 1
ATOM 610 C CA . GLY A 1 73 ? 0.808 2.162 -17.669 1.00 68.75 73 GLY A CA 1
ATOM 611 C C . GLY A 1 73 ? 0.280 2.598 -19.037 1.00 68.75 73 GLY A C 1
ATOM 612 O O . GLY A 1 73 ? -0.929 2.572 -19.267 1.00 68.75 73 GLY A O 1
ATOM 613 N N . CYS A 1 74 ? 1.163 3.053 -19.933 1.00 63.09 74 CYS A N 1
ATOM 614 C CA . CYS A 1 74 ? 0.766 3.265 -21.323 1.00 63.09 74 CYS A CA 1
ATOM 615 C C . CYS A 1 74 ? 0.209 1.944 -21.860 1.00 63.09 74 CYS A C 1
ATOM 617 O O . CYS A 1 74 ? 0.976 1.010 -22.080 1.00 63.09 74 CYS A O 1
ATOM 619 N N . ASN A 1 75 ? -1.102 1.882 -22.087 1.00 59.88 75 ASN A N 1
ATOM 620 C CA . ASN A 1 75 ? -1.683 0.901 -22.989 1.00 59.88 75 ASN A CA 1
ATOM 621 C C . ASN A 1 75 ? -1.216 1.305 -24.394 1.00 59.88 75 ASN A C 1
ATOM 623 O O . ASN A 1 75 ? -1.803 2.202 -24.999 1.00 59.88 75 ASN A O 1
ATOM 627 N N . ARG A 1 76 ? -0.089 0.744 -24.842 1.00 52.19 76 ARG A N 1
ATOM 628 C CA . ARG A 1 76 ? 0.279 0.723 -26.260 1.00 52.19 76 ARG A CA 1
ATOM 629 C C . ARG A 1 76 ? -0.265 -0.550 -26.875 1.00 52.19 76 ARG A C 1
ATOM 631 O O . ARG A 1 76 ? -0.086 -1.604 -26.229 1.00 52.19 76 ARG A O 1
#

Mean predicted aligned error: 16.04 Å

Solvent-accessible surface area (backbone atoms only — not comparable to full-atom values): 5652 Å² total; per-residue (Å²): 137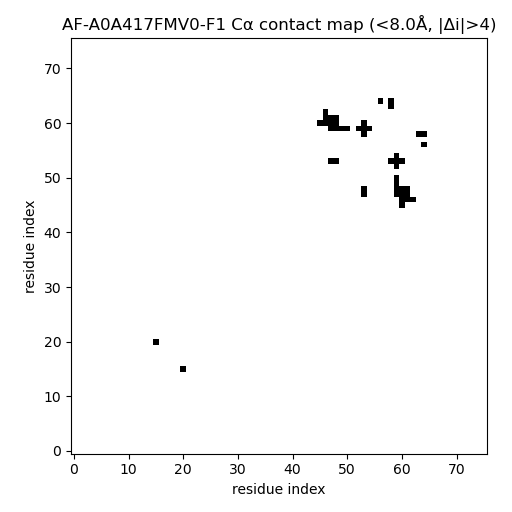,80,86,73,82,76,72,81,76,64,85,82,66,79,69,76,82,86,55,96,58,88,75,72,70,70,75,64,84,61,75,85,50,78,82,87,76,84,88,80,77,89,80,79,95,70,72,63,49,58,68,71,59,11,61,77,68,76,44,44,41,57,90,70,74,61,84,86,78,73,78,71,78,84,89,122

pLDDT: mean 73.58, std 19.4, range [35.66, 97.56]